Protein AF-A0A9N9BAD8-F1 (afdb_monomer)

Nearest PDB structures (foldseek):
  7p5j-assembly1_B  TM=4.294E-01  e=3.136E+00  Homo sapiens
  7nsu-assembly1_D  TM=4.896E-01  e=7.019E+00  Escherichia coli
  7p5c-assembly1_B  TM=3.471E-01  e=3.309E+00  Homo sapiens

Secondary structure (DSSP, 8-state):
----------HHHHHHHHHHHHHHHHHHHHHHHHHHHHHHHHHHH-HHHHTSHHHHHHHHHHHHHHHHHHHHHHHHHS---SSHHHHHHHHHHHHHHHHHHHHHHHHHHHHHHHHHHH--

Solvent-accessible surface area (backbone atoms only — not comparable to full-atom values): 6704 Å² total; per-residue (Å²): 134,86,81,78,72,76,81,76,75,50,70,68,56,54,54,53,50,50,66,50,50,53,59,51,39,52,53,50,38,53,52,38,53,52,49,51,52,52,49,55,49,41,44,70,80,38,49,83,64,48,70,37,68,56,52,52,39,51,53,54,28,39,53,27,50,41,52,33,38,52,53,49,52,48,59,74,73,46,83,84,56,94,53,70,66,47,55,48,51,56,49,48,47,54,51,28,52,53,51,28,52,52,36,52,51,53,37,52,52,53,51,52,55,53,53,59,65,72,75,112

Foldseek 3Di:
DDPPPPPPQDPVNVVVCLVVLQVVLVVQLVVLVVVLVVLVVCCVPPVVVCPDPLNVLVNVLSVLSNQLSVLVNVVSPDPDDPDPSNVVSVVSNVVSVVSSVVSVVVSVVSVVVVVVVVVD

Organism: NCBI:txid1433469

Mean predicted aligned error: 7.88 Å

Structure (mmCIF, N/CA/C/O backbone):
data_AF-A0A9N9BAD8-F1
#
_entry.id   AF-A0A9N9BAD8-F1
#
loop_
_atom_site.group_PDB
_atom_site.id
_atom_site.type_symbol
_atom_site.label_atom_id
_atom_site.label_alt_id
_atom_site.label_comp_id
_atom_site.label_asym_id
_atom_site.label_entity_id
_atom_site.label_seq_id
_atom_site.pdbx_PDB_ins_code
_atom_site.Cartn_x
_atom_site.Cartn_y
_atom_site.Cartn_z
_atom_site.occupancy
_atom_site.B_iso_or_equiv
_atom_site.auth_seq_id
_atom_site.auth_comp_id
_atom_site.auth_asym_id
_atom_site.auth_atom_id
_atom_site.pdbx_PDB_model_num
ATOM 1 N N . MET A 1 1 ? -11.520 -7.057 -36.247 1.00 38.78 1 MET A N 1
ATOM 2 C CA . MET A 1 1 ? -10.240 -7.094 -35.508 1.00 38.78 1 MET A CA 1
ATOM 3 C C . MET A 1 1 ? -9.828 -5.658 -35.242 1.00 38.78 1 MET A C 1
ATOM 5 O O . MET A 1 1 ? -9.460 -4.967 -36.181 1.00 38.78 1 MET A O 1
ATOM 9 N N . ALA A 1 2 ? -10.005 -5.170 -34.014 1.00 42.59 2 ALA A N 1
ATOM 10 C CA . ALA A 1 2 ? -9.547 -3.834 -33.648 1.00 42.59 2 ALA A CA 1
ATOM 11 C C . ALA A 1 2 ? -8.015 -3.862 -33.563 1.00 42.59 2 ALA A C 1
ATOM 13 O O . ALA A 1 2 ? -7.453 -4.590 -32.748 1.00 42.59 2 ALA A O 1
ATOM 14 N N . SER A 1 3 ? -7.354 -3.121 -34.451 1.00 47.03 3 SER A N 1
ATOM 15 C CA . SER A 1 3 ? -5.917 -2.875 -34.383 1.00 47.03 3 SER A CA 1
ATOM 16 C C . SER A 1 3 ? -5.657 -1.987 -33.171 1.00 47.03 3 SER A C 1
ATOM 18 O O . SER A 1 3 ? -5.831 -0.771 -33.229 1.00 47.03 3 SER A O 1
ATOM 20 N N . THR A 1 4 ? -5.302 -2.589 -32.039 1.00 52.88 4 THR A N 1
ATOM 21 C CA . THR A 1 4 ? -4.738 -1.854 -30.909 1.00 52.88 4 THR A CA 1
ATOM 22 C C . THR A 1 4 ? -3.307 -1.493 -31.281 1.00 52.88 4 THR A C 1
ATOM 24 O O . THR A 1 4 ? -2.364 -2.212 -30.950 1.00 52.88 4 THR A O 1
ATOM 27 N N . THR A 1 5 ? -3.131 -0.402 -32.026 1.00 52.53 5 THR A N 1
ATOM 28 C CA . THR A 1 5 ? -1.819 0.229 -32.170 1.00 52.53 5 THR A CA 1
ATOM 29 C C . THR A 1 5 ? -1.297 0.507 -30.761 1.00 52.53 5 THR A C 1
ATOM 31 O O . THR A 1 5 ? -1.986 1.212 -30.016 1.00 52.53 5 THR A O 1
ATOM 34 N N . PRO A 1 6 ? -0.143 -0.048 -30.349 1.00 56.84 6 PRO A N 1
ATOM 35 C CA . PRO A 1 6 ? 0.400 0.249 -29.035 1.00 56.84 6 PRO A CA 1
ATOM 36 C C . PRO A 1 6 ? 0.618 1.758 -28.976 1.00 56.84 6 PRO A C 1
ATOM 38 O O . PRO A 1 6 ? 1.333 2.314 -29.812 1.00 56.84 6 PRO A O 1
ATOM 41 N N . ILE A 1 7 ? -0.048 2.426 -28.032 1.00 61.66 7 ILE A N 1
ATOM 42 C CA . ILE A 1 7 ? 0.180 3.841 -27.752 1.00 61.66 7 ILE A CA 1
ATOM 43 C C . ILE A 1 7 ? 1.662 3.950 -27.406 1.00 61.66 7 ILE A C 1
ATOM 45 O O . ILE A 1 7 ? 2.108 3.501 -26.350 1.00 61.66 7 ILE A O 1
ATOM 49 N N . LYS A 1 8 ? 2.447 4.461 -28.353 1.00 58.00 8 LYS A N 1
ATOM 50 C CA . LYS A 1 8 ? 3.887 4.624 -28.206 1.00 58.00 8 LYS A CA 1
ATOM 51 C C . LYS A 1 8 ? 4.080 5.815 -27.275 1.00 58.00 8 LYS A C 1
ATOM 53 O O . LYS A 1 8 ? 4.091 6.957 -27.722 1.00 58.00 8 LYS A O 1
ATOM 58 N N . LEU A 1 9 ? 4.125 5.540 -25.974 1.00 68.50 9 LEU A N 1
ATOM 59 C CA . LEU A 1 9 ? 4.357 6.555 -24.957 1.00 68.50 9 LEU A CA 1
ATOM 60 C C . LEU A 1 9 ? 5.672 7.267 -25.291 1.00 68.50 9 LEU A C 1
ATOM 62 O O . LEU A 1 9 ? 6.713 6.618 -25.434 1.00 68.50 9 LEU A O 1
ATOM 66 N N . ASN A 1 10 ? 5.620 8.587 -25.478 1.00 81.19 10 ASN A N 1
ATOM 67 C CA . ASN A 1 10 ? 6.828 9.348 -25.769 1.00 81.19 10 ASN A CA 1
ATOM 68 C C . ASN A 1 10 ? 7.749 9.305 -24.535 1.00 81.19 10 ASN A C 1
ATOM 70 O O . ASN A 1 10 ? 7.269 9.347 -23.399 1.00 81.19 10 ASN A O 1
ATOM 74 N N . LYS A 1 11 ? 9.069 9.232 -24.736 1.00 78.38 11 LYS A N 1
ATOM 75 C CA . LYS A 1 11 ? 10.055 9.165 -23.641 1.00 78.38 11 LYS A CA 1
ATOM 76 C C . LYS A 1 11 ? 9.875 10.318 -22.650 1.00 78.38 11 LYS A C 1
ATOM 78 O O . LYS A 1 11 ? 9.965 10.107 -21.445 1.00 78.38 11 LYS A O 1
ATOM 83 N N . ASP A 1 12 ? 9.519 11.499 -23.147 1.00 82.94 12 ASP A N 1
ATOM 84 C CA . ASP A 1 12 ? 9.262 12.684 -22.323 1.00 82.94 12 ASP A CA 1
ATOM 85 C C . ASP A 1 12 ? 8.049 12.509 -21.395 1.00 82.94 12 ASP A C 1
ATOM 87 O O . ASP A 1 12 ? 8.082 12.922 -20.236 1.00 82.94 12 ASP A O 1
ATOM 91 N N . GLN A 1 13 ? 6.993 11.839 -21.873 1.00 84.56 13 GLN A N 1
ATOM 92 C CA . GLN A 1 13 ? 5.811 11.528 -21.063 1.00 84.56 13 GLN A CA 1
ATOM 93 C C . GLN A 1 13 ? 6.152 10.518 -19.968 1.00 84.56 13 GLN A C 1
ATOM 95 O O . GLN A 1 13 ? 5.726 10.688 -18.828 1.00 84.56 13 GLN A O 1
ATOM 100 N N . PHE A 1 14 ? 6.961 9.504 -20.287 1.00 82.19 14 PHE A N 1
ATOM 101 C CA . PHE A 1 14 ? 7.427 8.537 -19.296 1.00 82.19 14 PHE A CA 1
ATOM 102 C C . PHE A 1 14 ? 8.267 9.207 -18.201 1.00 82.19 14 PHE A C 1
ATOM 104 O O . PHE A 1 14 ? 8.045 8.965 -17.018 1.00 82.19 14 PHE A O 1
ATOM 111 N N . ILE A 1 15 ? 9.180 10.109 -18.574 1.00 84.25 15 ILE A N 1
ATOM 112 C CA . ILE A 1 15 ? 9.998 10.863 -17.613 1.00 84.25 15 ILE A CA 1
ATOM 113 C C . ILE A 1 15 ? 9.115 11.724 -16.701 1.00 84.25 15 ILE A C 1
ATOM 115 O O . ILE A 1 15 ? 9.349 11.767 -15.492 1.00 84.25 15 ILE A O 1
ATOM 119 N N . LEU A 1 16 ? 8.100 12.396 -17.251 1.00 87.38 16 LEU A N 1
ATOM 120 C CA . LEU A 1 16 ? 7.180 13.224 -16.468 1.00 87.38 16 LEU A CA 1
ATOM 121 C C . LEU A 1 16 ? 6.351 12.388 -15.483 1.00 87.38 16 LEU A C 1
ATOM 123 O O . LEU A 1 16 ? 6.251 12.753 -14.312 1.00 87.38 16 LEU A O 1
ATOM 127 N N . ILE A 1 17 ? 5.818 11.249 -15.932 1.00 85.75 17 ILE A N 1
ATOM 128 C CA . ILE A 1 17 ? 5.076 10.310 -15.080 1.00 85.75 17 ILE A CA 1
ATOM 129 C C . ILE A 1 17 ? 5.976 9.802 -13.953 1.00 85.75 17 ILE A C 1
ATOM 131 O O . ILE A 1 17 ? 5.603 9.901 -12.788 1.00 85.75 17 ILE A O 1
ATOM 135 N N . SER A 1 18 ? 7.189 9.346 -14.262 1.00 83.69 18 SER A N 1
ATOM 136 C CA . SER A 1 18 ? 8.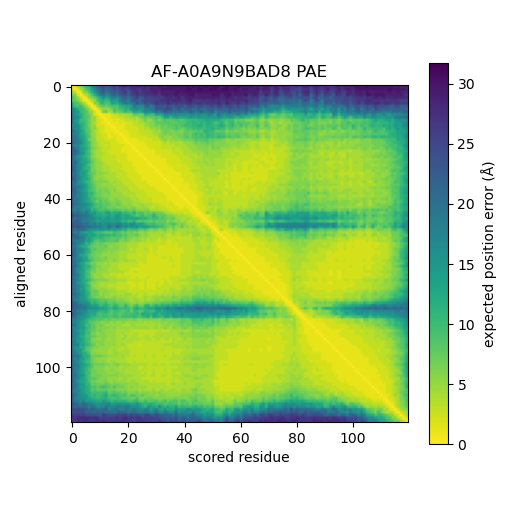129 8.843 -13.255 1.00 83.69 18 SER A CA 1
ATOM 137 C C . SER A 1 18 ? 8.527 9.919 -12.239 1.00 83.69 18 SER A C 1
ATOM 139 O O . SER A 1 18 ? 8.559 9.645 -11.040 1.00 83.69 18 SER A O 1
ATOM 141 N N . LYS A 1 19 ? 8.745 11.167 -12.677 1.00 87.88 19 LYS A N 1
ATOM 142 C CA . LYS A 1 19 ? 9.050 12.298 -11.780 1.00 87.88 19 LYS A CA 1
ATOM 143 C C . LYS A 1 19 ? 7.932 12.613 -10.785 1.00 87.88 19 LYS A C 1
ATOM 145 O O .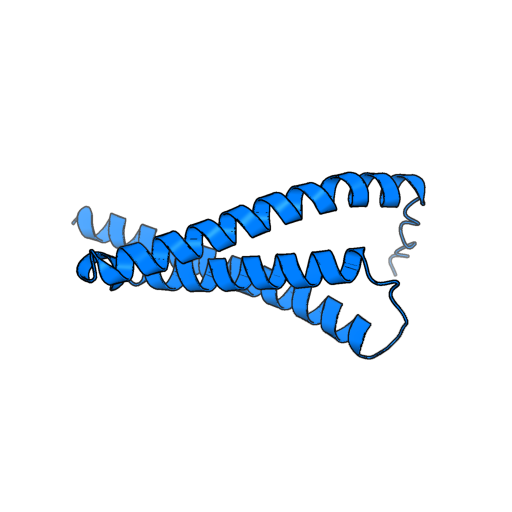 LYS A 1 19 ? 8.235 13.124 -9.714 1.00 87.88 19 LYS A O 1
ATOM 150 N N . LEU A 1 20 ? 6.675 12.326 -11.121 1.00 89.31 20 LEU A N 1
ATOM 151 C CA . LEU A 1 20 ? 5.530 12.508 -10.223 1.00 89.31 20 LEU A CA 1
ATOM 152 C C . LEU A 1 20 ? 5.261 11.253 -9.385 1.00 89.31 20 LEU A C 1
ATOM 154 O O . LEU A 1 20 ? 5.051 11.343 -8.177 1.00 89.31 20 LEU A O 1
ATOM 158 N N . CYS A 1 21 ? 5.304 10.075 -10.003 1.00 87.00 21 CYS A N 1
ATOM 159 C CA . CYS A 1 21 ? 4.992 8.811 -9.346 1.00 87.00 21 CYS A CA 1
ATOM 160 C C . CYS A 1 21 ? 5.992 8.448 -8.250 1.00 87.00 21 CYS A C 1
ATOM 162 O O . CYS A 1 21 ? 5.569 7.926 -7.222 1.00 87.00 21 CYS A O 1
ATOM 164 N N . ILE A 1 22 ? 7.287 8.716 -8.433 1.00 87.81 22 ILE A N 1
ATOM 165 C CA . ILE A 1 22 ? 8.310 8.403 -7.424 1.00 87.81 22 ILE A CA 1
ATOM 166 C C . ILE A 1 22 ? 8.054 9.158 -6.105 1.00 87.81 22 ILE A C 1
ATOM 168 O O . ILE A 1 22 ? 7.872 8.491 -5.085 1.00 87.81 22 ILE A O 1
ATOM 172 N N . PRO A 1 23 ? 7.983 10.506 -6.069 1.00 91.31 23 PRO A N 1
ATOM 173 C CA . PRO A 1 23 ? 7.772 11.224 -4.813 1.00 91.31 23 PRO A CA 1
ATOM 174 C C . PRO A 1 23 ? 6.404 10.929 -4.193 1.00 91.31 23 PRO A C 1
ATOM 176 O O . PRO A 1 23 ? 6.318 10.771 -2.977 1.00 91.31 23 PRO A O 1
ATOM 179 N N . LEU A 1 24 ? 5.348 10.788 -5.003 1.00 90.88 24 LEU A N 1
ATOM 180 C CA . LEU A 1 24 ? 4.018 10.439 -4.497 1.00 90.88 24 LEU A CA 1
ATOM 181 C C . LEU A 1 24 ? 4.002 9.055 -3.834 1.00 90.88 24 LEU A C 1
ATOM 183 O O . LEU A 1 24 ? 3.439 8.913 -2.752 1.00 90.88 24 LEU A O 1
ATOM 187 N N . ASN A 1 25 ? 4.666 8.056 -4.42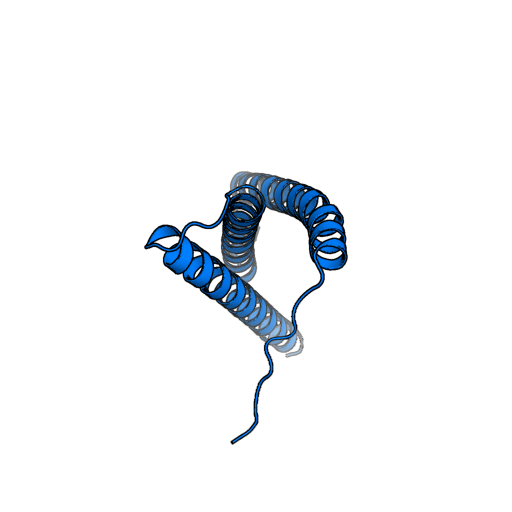5 1.00 90.94 25 ASN A N 1
ATOM 188 C CA . ASN A 1 25 ? 4.776 6.731 -3.810 1.00 90.94 25 ASN A CA 1
ATOM 189 C C . ASN A 1 25 ? 5.612 6.743 -2.533 1.00 90.94 25 ASN A C 1
ATOM 191 O O . ASN A 1 25 ? 5.271 6.036 -1.594 1.00 90.94 25 ASN A O 1
ATOM 195 N N . ILE A 1 26 ? 6.674 7.549 -2.463 1.00 91.31 26 ILE A N 1
ATOM 196 C CA . ILE A 1 26 ? 7.468 7.686 -1.234 1.00 91.31 26 ILE A CA 1
ATOM 197 C C . ILE A 1 26 ? 6.606 8.267 -0.107 1.00 91.31 26 ILE A C 1
ATOM 199 O O . ILE A 1 26 ? 6.602 7.729 0.998 1.00 91.31 26 ILE A O 1
ATOM 203 N N . ILE A 1 27 ? 5.838 9.325 -0.385 1.00 93.56 27 ILE A N 1
ATOM 204 C CA . ILE A 1 27 ? 4.920 9.924 0.596 1.00 93.56 27 ILE A CA 1
ATOM 205 C C . ILE A 1 27 ? 3.852 8.910 1.020 1.00 93.56 27 ILE A C 1
ATOM 207 O O . ILE A 1 27 ? 3.605 8.748 2.216 1.00 93.56 27 ILE A O 1
ATOM 211 N N . SER A 1 28 ? 3.261 8.198 0.056 1.00 91.31 28 SER A N 1
ATOM 212 C CA . SER A 1 28 ? 2.276 7.146 0.320 1.00 91.31 28 SER A CA 1
ATOM 213 C C . SER A 1 28 ? 2.859 6.055 1.217 1.00 91.31 28 SER A C 1
ATOM 215 O O . SER A 1 28 ? 2.267 5.715 2.235 1.00 91.31 28 SER A O 1
ATOM 217 N N . LEU A 1 29 ? 4.061 5.567 0.907 1.00 91.88 29 LEU A N 1
ATOM 218 C CA . LEU A 1 29 ? 4.742 4.535 1.681 1.00 91.88 29 LEU A CA 1
ATOM 219 C C . LEU A 1 29 ? 5.019 4.991 3.119 1.00 91.88 29 LEU A C 1
ATOM 221 O O . LEU A 1 29 ? 4.740 4.247 4.058 1.00 91.88 29 LEU A O 1
ATOM 225 N N . ILE A 1 30 ? 5.518 6.218 3.309 1.00 93.94 30 ILE A N 1
ATOM 226 C CA . ILE A 1 30 ? 5.747 6.796 4.643 1.00 93.94 30 ILE A CA 1
ATOM 227 C C . ILE A 1 30 ? 4.430 6.867 5.426 1.00 93.94 30 ILE A C 1
ATOM 229 O O . ILE A 1 30 ? 4.387 6.480 6.595 1.00 93.94 30 ILE A O 1
ATOM 233 N N . SER A 1 31 ? 3.348 7.316 4.787 1.00 93.19 31 SER A N 1
ATOM 234 C CA . SER A 1 31 ? 2.023 7.407 5.408 1.00 93.19 31 SER A CA 1
ATOM 235 C C . SER A 1 31 ? 1.468 6.034 5.805 1.00 93.19 31 SER A C 1
ATOM 237 O O . SER A 1 31 ? 0.971 5.869 6.925 1.00 93.19 31 SER A O 1
ATOM 239 N N . SER A 1 32 ? 1.605 5.021 4.948 1.00 91.75 32 SER A N 1
ATOM 240 C CA . SER A 1 32 ? 1.159 3.657 5.246 1.00 91.75 32 SER A CA 1
ATOM 241 C C . SER A 1 32 ? 1.974 3.028 6.381 1.00 91.75 32 SER A C 1
ATOM 243 O O . SER A 1 32 ? 1.402 2.406 7.275 1.00 91.75 32 SER A O 1
ATOM 245 N N . VAL A 1 33 ? 3.295 3.237 6.412 1.00 92.69 33 VAL A N 1
ATOM 246 C CA . VAL A 1 33 ? 4.160 2.767 7.510 1.00 92.69 33 VAL A CA 1
ATOM 247 C C . VAL A 1 33 ? 3.798 3.453 8.827 1.00 92.69 33 VAL A C 1
ATOM 249 O O . VAL A 1 33 ? 3.655 2.774 9.845 1.00 92.69 33 VAL A O 1
ATOM 252 N N . ALA A 1 34 ? 3.589 4.772 8.818 1.00 93.62 34 ALA A N 1
ATOM 253 C CA . ALA A 1 34 ? 3.135 5.504 9.998 1.00 93.62 34 ALA A CA 1
ATOM 254 C C . ALA A 1 34 ? 1.790 4.959 10.507 1.00 93.62 34 ALA A C 1
ATOM 256 O O . ALA A 1 34 ? 1.639 4.706 11.701 1.00 93.62 34 ALA A O 1
ATOM 257 N N . SER A 1 35 ? 0.854 4.674 9.599 1.00 92.19 35 SER A N 1
ATOM 258 C CA . SER A 1 35 ? -0.453 4.094 9.931 1.00 92.19 35 SER A CA 1
ATOM 259 C C . SER A 1 35 ? -0.338 2.690 10.538 1.00 92.19 35 SER A C 1
ATOM 261 O O . SER A 1 35 ? -1.053 2.369 11.489 1.00 92.19 35 SER A O 1
ATOM 263 N N . CYS A 1 36 ? 0.601 1.863 10.068 1.00 91.81 36 CYS A N 1
ATOM 264 C CA . CYS A 1 36 ? 0.915 0.573 10.691 1.00 91.81 36 CYS A CA 1
ATOM 265 C C . CYS A 1 36 ? 1.445 0.732 12.124 1.00 91.81 36 CYS A C 1
ATOM 267 O O . CYS A 1 36 ? 1.038 -0.016 13.013 1.00 91.81 36 CYS A O 1
ATOM 269 N N . VAL A 1 37 ? 2.309 1.719 12.382 1.00 92.25 37 VAL A N 1
ATOM 270 C CA . VAL A 1 37 ? 2.787 2.018 13.745 1.00 92.25 37 VAL A CA 1
ATOM 271 C C . VAL A 1 37 ? 1.625 2.455 14.638 1.00 92.25 37 VAL A C 1
ATOM 273 O O . VAL A 1 37 ? 1.474 1.941 15.749 1.00 92.25 37 VAL A O 1
ATOM 276 N N . THR A 1 38 ? 0.752 3.335 14.143 1.00 90.81 38 THR A N 1
ATOM 277 C CA . THR A 1 38 ? -0.468 3.740 14.855 1.00 90.81 38 THR A CA 1
ATOM 278 C C . THR A 1 38 ? -1.367 2.541 15.159 1.00 90.81 38 THR A C 1
ATOM 280 O O . THR A 1 38 ? -1.887 2.435 16.267 1.00 90.81 38 THR A O 1
ATOM 283 N N . PHE A 1 39 ? -1.510 1.596 14.228 1.00 88.75 39 PHE A N 1
ATOM 284 C CA . PHE A 1 39 ? -2.280 0.371 14.445 1.00 88.75 39 PHE A CA 1
ATOM 285 C C . PHE A 1 39 ? -1.714 -0.479 15.589 1.00 88.75 39 PHE A C 1
ATOM 287 O O . PHE A 1 39 ? -2.460 -0.916 16.468 1.00 88.75 39 PHE A O 1
ATOM 294 N N . VAL A 1 40 ? -0.394 -0.686 15.614 1.00 89.06 40 VAL A N 1
ATOM 295 C CA . VAL A 1 40 ? 0.286 -1.426 16.691 1.00 89.06 40 VAL A CA 1
ATOM 296 C C . VAL A 1 40 ? 0.088 -0.726 18.037 1.00 89.06 40 VAL A C 1
ATOM 298 O O . VAL A 1 40 ? -0.207 -1.383 19.040 1.00 89.06 40 VAL A O 1
ATOM 301 N N . PHE A 1 41 ? 0.168 0.605 18.054 1.00 90.44 41 PHE A N 1
ATOM 302 C CA . PHE A 1 41 ? -0.100 1.407 19.243 1.00 90.44 41 PHE A CA 1
ATOM 303 C C . PHE A 1 41 ? -1.543 1.212 19.731 1.00 90.44 41 PHE A C 1
ATOM 305 O O . PHE A 1 41 ? -1.762 0.823 20.876 1.00 90.44 41 PHE A O 1
ATOM 312 N N . ILE A 1 42 ? -2.541 1.365 18.858 1.00 89.00 42 ILE A N 1
ATOM 313 C CA . ILE A 1 42 ? -3.956 1.162 19.211 1.00 89.00 42 ILE A CA 1
ATOM 314 C C . ILE A 1 42 ? -4.197 -0.256 19.736 1.00 89.00 42 ILE A C 1
ATOM 316 O O . ILE A 1 42 ? -4.875 -0.420 20.747 1.00 89.00 42 ILE A O 1
ATOM 320 N N . ARG A 1 43 ? -3.604 -1.280 19.115 1.00 87.31 43 ARG A N 1
ATOM 321 C CA . ARG A 1 43 ? -3.726 -2.666 19.585 1.00 87.31 43 ARG A CA 1
ATOM 322 C C . ARG A 1 43 ? -3.154 -2.868 20.989 1.00 87.31 43 ARG A C 1
ATOM 324 O O . ARG A 1 43 ? -3.685 -3.680 21.740 1.00 87.31 43 ARG A O 1
ATOM 331 N N . THR A 1 44 ? -2.098 -2.137 21.337 1.00 88.88 44 THR A N 1
ATOM 332 C CA . THR A 1 44 ? -1.423 -2.246 22.638 1.00 88.88 44 THR A CA 1
ATOM 333 C C . THR A 1 44 ? -2.191 -1.515 23.739 1.00 88.88 44 THR A C 1
ATOM 335 O O . THR A 1 44 ? -2.395 -2.070 24.815 1.00 88.88 44 THR A O 1
ATOM 338 N N . TYR A 1 45 ? -2.650 -0.288 23.476 1.00 89.12 45 TYR A N 1
ATOM 339 C CA . TYR A 1 45 ? -3.293 0.562 24.487 1.00 89.12 45 TYR A CA 1
ATOM 340 C C . TYR A 1 45 ? -4.816 0.385 24.565 1.00 89.12 45 TYR A C 1
ATOM 342 O O . TYR A 1 45 ? -5.405 0.570 25.628 1.00 89.12 45 TYR A O 1
ATOM 350 N N . TYR A 1 46 ? -5.463 0.005 23.460 1.00 86.50 46 TYR A N 1
ATOM 351 C CA . TYR A 1 46 ? -6.920 -0.081 23.336 1.00 86.50 46 TYR A CA 1
ATOM 352 C C . TYR A 1 46 ? -7.366 -1.368 22.612 1.00 86.50 46 TYR A C 1
ATOM 354 O O . TYR A 1 46 ? -7.973 -1.309 21.538 1.00 86.50 46 TYR A O 1
ATOM 362 N N . PRO A 1 47 ? -7.141 -2.558 23.201 1.00 80.69 47 PRO A N 1
ATOM 363 C CA . PRO A 1 47 ? -7.418 -3.838 22.541 1.00 80.69 47 PRO A CA 1
ATOM 364 C C . PRO A 1 47 ? -8.894 -4.015 22.145 1.00 80.69 47 PRO A C 1
ATOM 366 O O . PRO A 1 47 ? -9.181 -4.580 21.094 1.00 80.69 47 PRO A O 1
ATOM 369 N N . LYS A 1 48 ? -9.836 -3.440 22.911 1.00 79.31 48 LYS A N 1
ATOM 370 C CA . LYS A 1 48 ? -11.279 -3.476 22.595 1.00 79.31 48 LYS A CA 1
ATOM 371 C C . LYS A 1 48 ? -11.642 -2.781 21.275 1.00 79.31 48 LYS A C 1
ATOM 373 O O . LYS A 1 48 ? -12.627 -3.151 20.645 1.00 79.31 48 LYS A O 1
ATOM 378 N N . LEU A 1 49 ? -10.880 -1.767 20.857 1.00 73.69 49 LEU A N 1
ATOM 379 C CA . LEU A 1 49 ? -11.051 -1.124 19.549 1.00 73.69 49 LEU A CA 1
ATOM 380 C C . LEU A 1 49 ? -10.426 -1.967 18.433 1.00 73.69 49 LEU A C 1
ATOM 382 O O . LEU A 1 49 ? -10.966 -2.019 17.328 1.00 73.69 49 LEU A O 1
ATOM 386 N N . ALA A 1 50 ? -9.326 -2.659 18.738 1.00 73.94 50 ALA A N 1
ATOM 387 C CA . ALA A 1 50 ? -8.589 -3.457 17.769 1.00 73.94 50 ALA A CA 1
ATOM 388 C C . ALA A 1 50 ? -9.296 -4.759 17.348 1.00 73.94 50 ALA A C 1
ATOM 390 O O . ALA A 1 50 ? -9.025 -5.270 16.261 1.00 73.94 50 ALA A O 1
ATOM 391 N N . ASP A 1 51 ? -10.230 -5.261 18.160 1.00 75.56 51 ASP A N 1
ATOM 392 C CA . ASP A 1 51 ? -11.037 -6.448 17.842 1.00 75.56 51 ASP A CA 1
ATOM 393 C C . ASP A 1 51 ? -12.124 -6.202 16.784 1.00 75.56 51 ASP A C 1
ATOM 395 O O . ASP A 1 51 ? -12.727 -7.153 16.276 1.00 75.56 51 ASP A O 1
ATOM 399 N N . ARG A 1 52 ? -12.371 -4.946 16.389 1.00 82.69 52 ARG A N 1
ATOM 400 C CA . ARG A 1 52 ? -13.340 -4.651 15.327 1.00 82.69 52 ARG A CA 1
ATOM 401 C C . ARG A 1 52 ? -12.861 -5.221 13.992 1.00 82.69 52 ARG A C 1
ATOM 403 O O . ARG A 1 52 ? -11.739 -4.970 13.553 1.00 82.69 52 ARG A O 1
ATOM 410 N N . VAL A 1 53 ? -13.755 -5.931 13.300 1.00 84.88 53 VAL A N 1
ATOM 411 C CA . VAL A 1 53 ? -13.483 -6.538 11.985 1.00 84.88 53 VAL A CA 1
ATOM 412 C C . VAL A 1 53 ? -12.976 -5.495 10.985 1.00 84.88 53 VAL A C 1
ATOM 414 O O . VAL A 1 53 ? -11.973 -5.743 10.317 1.00 84.88 53 VAL A O 1
ATOM 417 N N . SER A 1 54 ? -13.591 -4.307 10.953 1.00 84.00 54 SER A N 1
ATOM 418 C CA . SER A 1 54 ? -13.159 -3.191 10.100 1.00 84.00 54 SER A CA 1
ATOM 419 C C . SER A 1 54 ? -11.711 -2.788 10.364 1.00 84.00 54 SER A C 1
ATOM 421 O O . SER A 1 54 ? -10.963 -2.564 9.423 1.00 84.00 54 SER A O 1
ATOM 423 N N . PHE A 1 55 ? -11.282 -2.770 11.630 1.00 86.31 55 PHE A N 1
ATOM 424 C CA . PHE A 1 55 ? -9.925 -2.376 12.003 1.00 86.31 55 PHE A CA 1
ATOM 425 C C . PHE A 1 55 ? -8.891 -3.384 11.482 1.00 86.31 55 PHE A C 1
ATOM 427 O O . PHE A 1 55 ? -7.895 -3.000 10.869 1.00 86.31 55 PHE A O 1
ATOM 434 N N . ARG A 1 56 ? -9.156 -4.690 11.625 1.00 88.00 56 ARG A N 1
ATOM 435 C CA . ARG A 1 56 ? -8.282 -5.743 11.075 1.00 88.00 56 ARG A CA 1
ATOM 436 C C . ARG A 1 56 ? -8.219 -5.713 9.545 1.00 88.00 56 ARG A C 1
ATOM 438 O O . ARG A 1 56 ? -7.152 -5.939 8.981 1.00 88.00 56 ARG A O 1
ATOM 445 N N . LEU A 1 57 ? -9.347 -5.444 8.884 1.00 89.50 57 LEU A N 1
ATOM 446 C CA . LEU A 1 57 ? -9.402 -5.304 7.427 1.00 89.50 57 LEU A CA 1
ATOM 447 C C . LEU A 1 57 ? -8.602 -4.084 6.955 1.00 89.50 57 LEU A C 1
ATOM 449 O O . LEU A 1 57 ? -7.847 -4.200 5.994 1.00 89.50 57 LEU A O 1
ATOM 453 N N . SER A 1 58 ? -8.689 -2.950 7.658 1.00 89.50 58 SER A N 1
ATOM 454 C CA . SER A 1 58 ? -7.876 -1.764 7.359 1.00 89.50 58 SER A CA 1
ATOM 455 C C . SER A 1 58 ? -6.381 -2.049 7.485 1.00 89.50 58 SER A C 1
ATOM 457 O O . SER A 1 58 ? -5.601 -1.597 6.655 1.00 89.50 58 SER A O 1
ATOM 459 N N . PHE A 1 59 ? -5.966 -2.847 8.470 1.00 90.75 59 PHE A N 1
ATOM 460 C CA . PHE A 1 59 ? -4.567 -3.262 8.588 1.00 90.75 59 PHE A CA 1
ATOM 461 C C . PHE A 1 59 ? -4.108 -4.156 7.434 1.00 90.75 59 PHE A C 1
ATOM 463 O O . PHE A 1 59 ? -3.008 -3.974 6.916 1.00 90.75 59 PHE A O 1
ATOM 470 N N . ALA A 1 60 ? -4.954 -5.091 6.995 1.00 92.25 60 ALA A N 1
ATOM 471 C CA . ALA A 1 60 ? -4.663 -5.905 5.819 1.00 92.25 60 ALA A CA 1
ATOM 472 C C . ALA A 1 60 ? -4.529 -5.038 4.552 1.00 92.25 60 ALA A C 1
ATOM 474 O O . ALA A 1 60 ? -3.614 -5.260 3.762 1.00 92.25 60 ALA A O 1
ATOM 475 N N . ALA A 1 61 ? -5.381 -4.018 4.393 1.00 92.19 61 ALA A N 1
ATOM 476 C CA . ALA A 1 61 ? -5.307 -3.085 3.268 1.00 92.19 61 ALA A CA 1
ATOM 477 C C . ALA A 1 61 ? -4.001 -2.272 3.292 1.00 92.19 61 ALA A C 1
ATOM 479 O O . ALA A 1 61 ? -3.301 -2.210 2.284 1.00 92.19 61 ALA A O 1
ATOM 480 N N . LEU A 1 62 ? -3.600 -1.761 4.464 1.00 92.69 62 LEU A N 1
ATOM 481 C CA . LEU A 1 62 ? -2.316 -1.068 4.638 1.00 92.69 62 LEU A CA 1
ATOM 482 C C . LEU A 1 62 ? -1.122 -1.944 4.246 1.00 92.69 62 LEU A C 1
ATOM 484 O O . LEU A 1 62 ? -0.163 -1.454 3.650 1.00 92.69 62 LEU A O 1
ATOM 488 N N . PHE A 1 63 ? -1.168 -3.242 4.553 1.00 92.19 63 PHE A N 1
ATOM 489 C CA . PHE A 1 63 ? -0.117 -4.170 4.146 1.00 92.19 63 PHE A CA 1
ATOM 490 C C . PHE A 1 63 ? -0.051 -4.326 2.620 1.00 92.19 63 PHE A C 1
ATOM 492 O O . PHE A 1 63 ? 1.042 -4.309 2.048 1.00 92.19 63 PHE A O 1
ATOM 499 N N . CYS A 1 64 ? -1.205 -4.423 1.951 1.00 93.94 64 CYS A N 1
ATOM 500 C CA . CYS A 1 64 ? -1.277 -4.436 0.490 1.00 93.94 64 CYS A CA 1
ATOM 501 C C . CYS A 1 64 ? -0.715 -3.146 -0.119 1.00 93.94 64 CYS A C 1
ATOM 503 O O . CYS A 1 64 ? 0.049 -3.227 -1.079 1.00 93.94 64 CYS A O 1
ATOM 505 N N . ASP A 1 65 ? -1.018 -1.983 0.458 1.00 92.00 65 ASP A N 1
ATOM 506 C CA . ASP A 1 65 ? -0.549 -0.686 -0.042 1.00 92.00 65 ASP A CA 1
ATOM 507 C C . ASP A 1 65 ? 0.970 -0.510 0.121 1.00 92.00 65 ASP A C 1
ATOM 509 O O . ASP A 1 65 ? 1.643 -0.019 -0.792 1.00 92.00 65 ASP A O 1
ATOM 513 N N . ILE A 1 66 ? 1.542 -0.966 1.243 1.00 94.38 66 ILE A N 1
ATOM 514 C CA . ILE A 1 66 ? 2.999 -0.988 1.462 1.00 94.38 66 ILE A CA 1
ATOM 515 C C . ILE A 1 66 ? 3.668 -1.907 0.441 1.00 94.38 66 ILE A C 1
ATOM 517 O O . ILE A 1 66 ? 4.636 -1.510 -0.213 1.00 94.38 66 ILE A O 1
ATOM 521 N N . ALA A 1 67 ? 3.148 -3.126 0.281 1.00 94.44 67 ALA A N 1
ATOM 522 C CA . ALA A 1 67 ? 3.686 -4.086 -0.670 1.00 94.44 67 ALA A CA 1
ATOM 523 C C . ALA A 1 67 ? 3.590 -3.552 -2.106 1.00 94.44 67 ALA A C 1
ATOM 525 O O . ALA A 1 67 ? 4.559 -3.658 -2.858 1.00 94.44 67 ALA A O 1
ATOM 526 N N . TYR A 1 68 ? 2.464 -2.941 -2.478 1.00 93.50 68 TYR A N 1
ATOM 527 C CA . TYR A 1 68 ? 2.254 -2.350 -3.797 1.00 93.50 68 TYR A CA 1
ATOM 528 C C . TYR A 1 68 ? 3.252 -1.220 -4.055 1.00 93.50 68 TYR A C 1
ATOM 530 O O . TYR A 1 68 ? 3.961 -1.244 -5.060 1.00 93.50 68 TYR A O 1
ATOM 538 N N . SER A 1 69 ? 3.373 -0.283 -3.113 1.00 92.56 69 SER A N 1
ATOM 539 C CA . SER A 1 69 ? 4.304 0.847 -3.207 1.00 92.56 69 SER A CA 1
ATOM 540 C C . SER A 1 69 ? 5.753 0.367 -3.328 1.00 92.56 69 SER A C 1
ATOM 542 O O . SER A 1 69 ? 6.516 0.892 -4.138 1.00 92.56 69 SER A O 1
ATOM 544 N N . GLY A 1 70 ? 6.128 -0.680 -2.584 1.00 91.44 70 GLY A N 1
ATOM 545 C CA . GLY A 1 70 ? 7.446 -1.307 -2.674 1.00 91.44 70 GLY A CA 1
ATOM 546 C C . GLY A 1 70 ? 7.725 -1.923 -4.048 1.00 91.44 70 GLY A C 1
ATOM 547 O O . GLY A 1 70 ? 8.760 -1.633 -4.648 1.00 91.44 70 GLY A O 1
ATOM 548 N N . HIS A 1 71 ? 6.794 -2.720 -4.583 1.00 91.88 71 HIS A N 1
ATOM 549 C CA . HIS A 1 71 ? 6.942 -3.322 -5.916 1.00 91.88 71 HIS A CA 1
ATOM 550 C C . HIS A 1 71 ? 6.929 -2.264 -7.027 1.00 91.88 71 HIS A C 1
ATOM 552 O O . HIS A 1 71 ? 7.648 -2.406 -8.015 1.00 91.88 71 HIS A O 1
ATOM 558 N N . LEU A 1 72 ? 6.163 -1.183 -6.865 1.00 90.44 72 LEU A N 1
ATOM 559 C CA . LEU A 1 72 ? 6.097 -0.096 -7.837 1.00 90.44 72 LEU A CA 1
ATOM 560 C C . LEU A 1 72 ? 7.395 0.715 -7.865 1.00 90.44 72 LEU A C 1
ATOM 56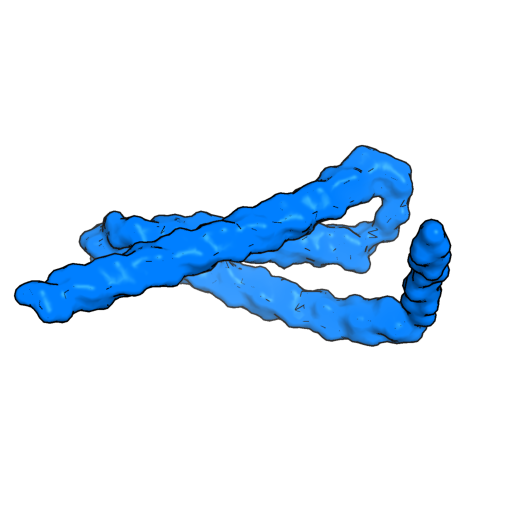2 O O . LEU A 1 72 ? 7.920 0.979 -8.943 1.00 90.44 72 LEU A O 1
ATOM 566 N N . LEU A 1 73 ? 7.952 1.059 -6.700 1.00 89.88 73 LEU A N 1
ATOM 567 C CA . LEU A 1 73 ? 9.261 1.712 -6.612 1.00 89.88 73 LEU A CA 1
ATOM 568 C C . LEU A 1 73 ? 10.366 0.819 -7.177 1.00 89.88 73 LEU A C 1
ATOM 570 O O . LEU A 1 73 ? 11.205 1.299 -7.936 1.00 89.88 73 LEU A O 1
ATOM 574 N N . PHE A 1 74 ? 10.333 -0.481 -6.876 1.00 88.19 74 PHE A N 1
ATOM 575 C CA . PHE A 1 74 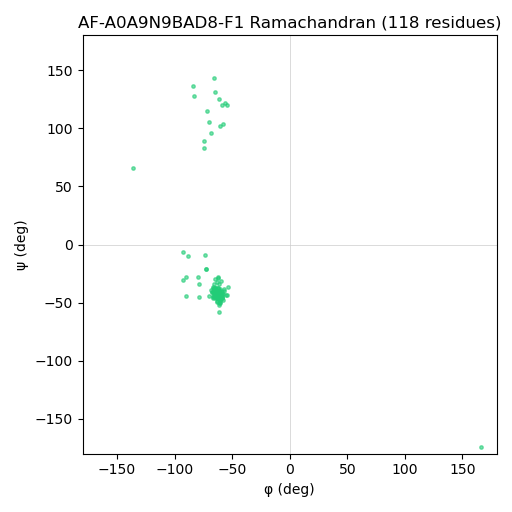? 11.272 -1.438 -7.455 1.00 88.19 74 PHE A CA 1
ATOM 576 C C . PHE A 1 74 ? 11.178 -1.459 -8.985 1.00 88.19 74 PHE A C 1
ATOM 578 O O . PHE A 1 74 ? 12.196 -1.355 -9.659 1.00 88.19 74 PHE A O 1
ATOM 585 N N . ASN A 1 75 ? 9.964 -1.504 -9.539 1.00 86.19 75 ASN A N 1
ATOM 586 C CA . ASN A 1 75 ? 9.737 -1.481 -10.984 1.00 86.19 75 ASN A CA 1
ATOM 587 C C . ASN A 1 75 ? 10.172 -0.162 -11.656 1.00 86.19 75 ASN A C 1
ATOM 589 O O . ASN A 1 75 ? 10.547 -0.168 -12.821 1.00 86.19 75 ASN A O 1
ATOM 593 N N . LEU A 1 76 ? 10.120 0.969 -10.944 1.00 81.19 76 LEU A N 1
ATOM 594 C CA . LEU A 1 76 ? 10.543 2.276 -11.468 1.00 81.19 76 LEU A CA 1
ATOM 595 C C . LEU A 1 76 ? 12.065 2.474 -11.451 1.00 81.19 76 LEU A C 1
ATOM 597 O O . LEU A 1 76 ? 12.582 3.247 -12.254 1.00 81.19 76 LEU A O 1
ATOM 601 N N . VAL A 1 77 ? 12.770 1.816 -10.529 1.00 81.88 77 VAL A N 1
ATOM 602 C CA . VAL A 1 77 ? 14.234 1.913 -10.388 1.00 81.88 77 VAL A CA 1
ATOM 603 C C . VAL A 1 77 ? 14.952 0.822 -11.184 1.00 81.88 77 VAL A C 1
ATOM 605 O O . VAL A 1 77 ? 16.070 1.031 -11.648 1.00 81.88 77 VAL A O 1
ATOM 608 N N . TRP A 1 78 ? 14.328 -0.343 -11.342 1.00 83.19 78 TRP A N 1
ATOM 609 C CA . TRP A 1 78 ? 14.907 -1.476 -12.051 1.00 83.19 78 TRP A CA 1
ATOM 610 C C . TRP A 1 78 ? 14.710 -1.354 -13.566 1.00 83.19 78 TRP A C 1
ATOM 612 O O . TRP A 1 78 ? 13.586 -1.216 -14.047 1.00 83.19 78 TRP A O 1
ATOM 622 N N . GLU A 1 79 ? 15.788 -1.482 -14.343 1.00 76.12 79 GLU A N 1
ATOM 623 C CA . GLU A 1 79 ? 15.668 -1.625 -15.794 1.00 76.12 79 GLU A CA 1
ATOM 624 C C . GLU A 1 79 ? 15.076 -3.001 -16.119 1.00 76.12 79 GLU A C 1
ATOM 626 O O . GLU A 1 79 ? 15.729 -4.036 -15.973 1.00 76.12 79 GLU A O 1
ATOM 631 N N . ALA A 1 80 ? 13.802 -3.015 -16.516 1.00 69.25 80 ALA A N 1
ATOM 632 C CA . ALA A 1 80 ? 13.046 -4.236 -16.754 1.00 69.25 80 ALA A CA 1
ATOM 633 C C . ALA A 1 80 ? 13.692 -5.093 -17.853 1.00 69.25 80 ALA A C 1
ATOM 635 O O . ALA A 1 80 ? 13.525 -4.854 -19.049 1.00 69.25 80 ALA A O 1
ATOM 636 N N . THR A 1 81 ? 14.403 -6.136 -17.434 1.00 79.69 81 THR A N 1
ATOM 637 C CA . THR A 1 81 ? 14.872 -7.197 -18.318 1.00 79.69 81 THR A CA 1
ATOM 638 C C . THR A 1 81 ? 13.762 -8.235 -18.500 1.00 79.69 81 THR A C 1
ATOM 640 O O . THR A 1 81 ? 13.091 -8.610 -17.530 1.00 79.69 81 THR A O 1
ATOM 643 N N . PRO A 1 82 ? 13.520 -8.710 -19.735 1.00 79.44 82 PRO A N 1
ATOM 644 C CA . PRO A 1 82 ? 12.536 -9.756 -19.968 1.00 79.44 82 PRO A CA 1
ATOM 645 C C . PRO A 1 82 ? 12.949 -11.022 -19.209 1.00 79.44 82 PRO A C 1
ATOM 647 O O . PRO A 1 82 ? 14.065 -11.516 -19.358 1.00 79.44 82 PRO A O 1
ATOM 650 N N . GLY A 1 83 ? 12.052 -11.536 -18.368 1.00 85.06 83 GLY A N 1
ATOM 651 C CA . GLY A 1 83 ? 12.329 -12.687 -17.515 1.00 85.06 83 GLY A CA 1
ATOM 652 C C . GLY A 1 83 ? 11.289 -12.880 -16.416 1.00 85.06 83 GLY A C 1
ATOM 653 O O . GLY A 1 83 ? 10.286 -12.165 -16.349 1.00 85.06 83 GLY A O 1
ATOM 654 N N . PHE A 1 84 ? 11.548 -13.845 -15.531 1.00 88.75 84 PHE A N 1
ATOM 655 C CA . PHE A 1 84 ? 10.649 -14.192 -14.426 1.00 88.75 84 PHE A CA 1
ATOM 656 C C . PHE A 1 84 ? 10.310 -12.984 -13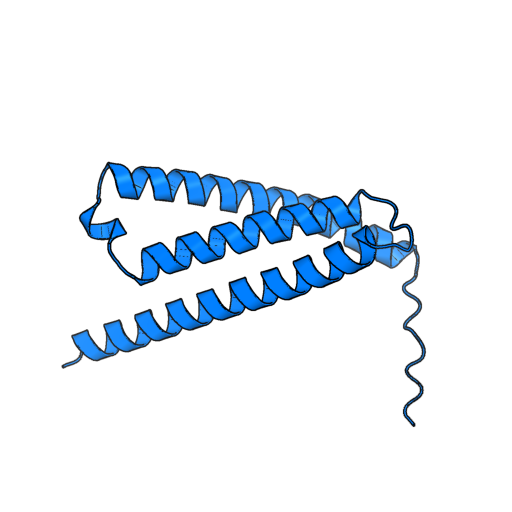.543 1.00 88.75 84 PHE A C 1
ATOM 658 O O . PHE A 1 84 ? 9.148 -12.774 -13.212 1.00 88.75 84 PHE A O 1
ATOM 665 N N . LEU A 1 85 ? 11.308 -12.156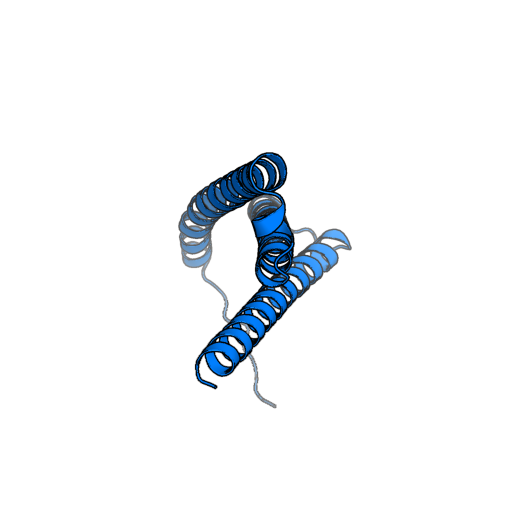 -13.218 1.00 85.88 85 LEU A N 1
ATOM 666 C CA . LEU A 1 85 ? 11.131 -10.993 -12.348 1.00 85.88 85 LEU A CA 1
ATOM 667 C C . LEU A 1 85 ? 10.165 -9.957 -12.943 1.00 85.88 85 LEU A C 1
ATOM 669 O O . LEU A 1 85 ? 9.352 -9.395 -12.218 1.00 85.88 85 LEU A O 1
ATOM 673 N N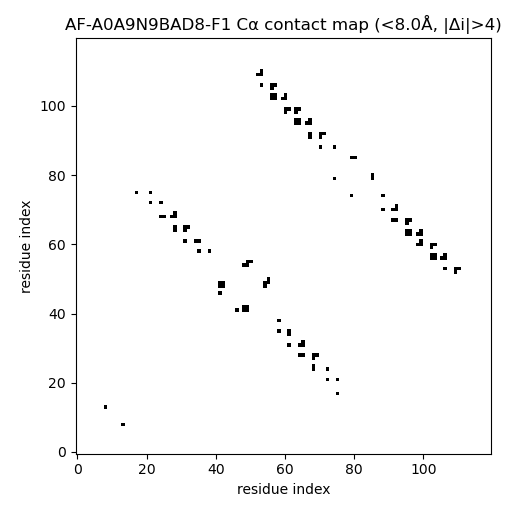 . CYS A 1 86 ? 10.203 -9.751 -14.263 1.00 87.81 86 CYS A N 1
ATOM 674 C CA . CYS A 1 86 ? 9.275 -8.861 -14.962 1.00 87.81 86 CYS A CA 1
ATOM 675 C C . CYS A 1 86 ? 7.829 -9.385 -14.881 1.00 87.81 86 CYS A C 1
ATOM 677 O O . CYS A 1 86 ? 6.917 -8.636 -14.528 1.00 87.81 86 CYS A O 1
ATOM 679 N N . GLY A 1 87 ? 7.627 -10.686 -15.127 1.00 88.81 87 GLY A N 1
ATOM 680 C CA . GLY A 1 87 ? 6.315 -11.324 -14.987 1.00 88.81 87 GLY A CA 1
ATOM 681 C C . GLY A 1 87 ? 5.793 -11.296 -13.548 1.00 88.81 87 GLY A C 1
ATOM 682 O O . GLY A 1 87 ? 4.630 -10.967 -13.318 1.00 88.81 87 GLY A O 1
ATOM 683 N N . TYR A 1 88 ? 6.666 -11.570 -12.576 1.00 91.31 88 TYR A N 1
ATOM 684 C CA . TYR A 1 88 ? 6.350 -11.494 -11.152 1.00 91.31 88 TYR A CA 1
ATOM 685 C C . TYR A 1 88 ? 5.940 -10.080 -10.732 1.00 91.31 88 TYR A C 1
ATOM 687 O O . TYR A 1 88 ? 4.926 -9.930 -10.061 1.00 91.31 88 TYR A O 1
ATOM 695 N N . LEU A 1 89 ? 6.674 -9.040 -11.145 1.00 91.06 89 LEU A N 1
ATOM 696 C CA . LEU A 1 89 ? 6.341 -7.652 -10.809 1.00 91.06 89 LEU A CA 1
ATOM 697 C C . LEU A 1 89 ? 4.982 -7.238 -11.370 1.00 91.06 89 LEU A C 1
ATOM 699 O O . LEU A 1 89 ? 4.180 -6.645 -10.651 1.00 91.06 89 LEU A O 1
ATOM 703 N N . ALA A 1 90 ? 4.704 -7.580 -12.629 1.00 90.38 90 ALA A N 1
ATOM 704 C CA . ALA A 1 90 ? 3.411 -7.301 -13.244 1.00 90.38 90 ALA A CA 1
ATOM 705 C C . ALA A 1 90 ? 2.272 -8.017 -12.501 1.00 90.38 90 ALA A C 1
ATOM 707 O O . ALA A 1 90 ? 1.263 -7.395 -12.168 1.00 90.38 90 ALA A O 1
ATOM 708 N N . TRP A 1 91 ? 2.452 -9.304 -12.188 1.00 94.38 91 TRP A N 1
ATOM 709 C CA . TRP A 1 91 ? 1.490 -10.073 -11.399 1.00 94.38 91 TRP A CA 1
ATOM 710 C C . TRP A 1 91 ? 1.283 -9.473 -10.004 1.00 94.38 91 TRP A C 1
ATOM 712 O O . TRP A 1 91 ? 0.142 -9.254 -9.603 1.00 94.38 91 TRP A O 1
ATOM 722 N N . ALA A 1 92 ? 2.365 -9.156 -9.292 1.00 92.94 92 ALA A N 1
ATOM 723 C CA . ALA A 1 92 ? 2.324 -8.630 -7.934 1.00 92.94 92 ALA A CA 1
ATOM 724 C C . ALA A 1 92 ? 1.592 -7.285 -7.877 1.00 92.94 92 ALA A C 1
ATOM 726 O O . ALA A 1 92 ? 0.720 -7.108 -7.032 1.00 92.94 92 ALA A O 1
ATOM 727 N N . LEU A 1 93 ? 1.882 -6.360 -8.798 1.00 93.12 93 LEU A N 1
ATOM 728 C CA . LEU A 1 93 ? 1.210 -5.058 -8.853 1.00 93.12 93 LEU A CA 1
ATOM 729 C C . LEU A 1 93 ? -0.301 -5.204 -9.062 1.00 93.12 93 LEU A C 1
ATOM 731 O O . LEU A 1 93 ? -1.080 -4.583 -8.340 1.00 93.12 93 LEU A O 1
ATOM 735 N N . VAL A 1 94 ? -0.721 -6.050 -10.006 1.00 94.44 94 VAL A N 1
ATOM 736 C CA . VAL A 1 94 ? -2.147 -6.286 -10.285 1.00 94.44 94 VAL A CA 1
ATOM 737 C C . VAL A 1 94 ? -2.828 -6.981 -9.106 1.00 94.44 94 VAL A C 1
ATOM 739 O O . VAL A 1 94 ? -3.897 -6.555 -8.671 1.00 94.44 94 VAL A O 1
ATOM 742 N N . PHE A 1 95 ? -2.205 -8.025 -8.559 1.00 95.44 95 PHE A N 1
ATOM 743 C CA . PHE A 1 95 ? -2.743 -8.782 -7.434 1.00 95.44 95 PHE A CA 1
ATOM 744 C C . PHE A 1 95 ? -2.911 -7.908 -6.188 1.00 95.44 95 PHE A C 1
ATOM 746 O O . PHE A 1 95 ? -3.965 -7.940 -5.552 1.00 95.44 95 PHE A O 1
ATOM 753 N N . LEU A 1 96 ? -1.903 -7.102 -5.851 1.00 94.19 96 LEU A N 1
ATOM 754 C CA . LEU A 1 96 ? -1.929 -6.226 -4.680 1.00 94.19 96 LEU A CA 1
ATOM 755 C C . LEU A 1 96 ? -2.956 -5.101 -4.836 1.00 94.19 96 LEU A C 1
ATOM 757 O O . LEU A 1 96 ? -3.695 -4.837 -3.890 1.00 94.19 96 LEU A O 1
ATOM 761 N N . ALA A 1 97 ? -3.070 -4.501 -6.025 1.00 92.62 97 ALA A N 1
ATOM 762 C CA . ALA A 1 97 ? -4.080 -3.478 -6.296 1.00 92.62 97 ALA A CA 1
ATOM 763 C C . ALA A 1 97 ? -5.511 -4.032 -6.171 1.00 92.62 97 ALA A C 1
ATOM 765 O O . ALA A 1 97 ? -6.357 -3.429 -5.511 1.00 92.62 97 ALA A O 1
ATOM 766 N N . LEU A 1 98 ? -5.779 -5.207 -6.751 1.00 95.00 98 LEU A N 1
ATOM 767 C CA . LEU A 1 98 ? -7.087 -5.862 -6.649 1.00 95.00 98 LEU A CA 1
ATOM 768 C C . LEU A 1 98 ? -7.395 -6.317 -5.219 1.00 95.00 98 LEU A C 1
ATOM 770 O O . LEU A 1 98 ? -8.533 -6.196 -4.773 1.00 95.00 98 LEU A O 1
ATOM 774 N N . SER A 1 99 ? -6.388 -6.800 -4.491 1.00 94.50 99 SER A N 1
ATOM 775 C CA . SER A 1 99 ? -6.536 -7.201 -3.089 1.00 94.50 99 SER A CA 1
ATOM 776 C C . SER A 1 99 ? -6.853 -6.002 -2.195 1.00 94.50 99 SER A C 1
ATOM 778 O O . SER A 1 99 ? -7.768 -6.085 -1.379 1.00 94.50 99 SER A O 1
ATOM 780 N N . SER A 1 100 ? -6.159 -4.872 -2.379 1.00 92.00 100 SER A N 1
ATOM 781 C CA . SER A 1 100 ? -6.444 -3.625 -1.654 1.00 92.00 100 SER A CA 1
ATOM 782 C C . SER A 1 100 ? -7.872 -3.144 -1.942 1.00 92.00 100 SER A C 1
ATOM 784 O O . SER A 1 100 ? -8.648 -2.915 -1.013 1.00 92.00 100 SER A O 1
ATOM 786 N N . LEU A 1 101 ? -8.286 -3.128 -3.217 1.00 93.31 101 LEU A N 1
ATOM 787 C CA . LEU A 1 101 ? -9.654 -2.772 -3.609 1.00 93.31 101 LEU A CA 1
ATOM 788 C C . LEU A 1 101 ? -10.701 -3.690 -2.961 1.00 93.31 101 LEU A C 1
ATOM 790 O O . LEU A 1 101 ? -11.690 -3.206 -2.414 1.00 93.31 101 LEU A O 1
ATOM 794 N N . PHE A 1 102 ? -10.481 -5.005 -2.990 1.00 94.38 102 PHE A N 1
ATOM 795 C CA . PHE A 1 102 ? -11.374 -5.975 -2.361 1.00 94.38 102 PHE A CA 1
ATOM 796 C C . PHE A 1 102 ? -11.523 -5.715 -0.857 1.00 94.38 102 PHE A C 1
ATOM 798 O O . PHE A 1 102 ? -12.642 -5.672 -0.347 1.00 94.38 102 PHE A O 1
ATOM 805 N N . LEU A 1 103 ? -10.417 -5.468 -0.151 1.00 92.88 103 LEU A N 1
ATOM 806 C CA . LEU A 1 103 ? -10.435 -5.171 1.282 1.00 92.88 103 LEU A CA 1
ATOM 807 C C . LEU A 1 103 ? -11.171 -3.862 1.589 1.00 92.88 103 LEU A C 1
ATOM 809 O O . LEU A 1 103 ? -11.956 -3.822 2.536 1.00 92.88 103 LEU A O 1
ATOM 813 N N . ILE A 1 104 ? -10.987 -2.821 0.774 1.00 91.38 104 ILE A N 1
ATOM 814 C CA . ILE A 1 104 ? -11.721 -1.551 0.894 1.00 91.38 104 ILE A CA 1
ATOM 815 C C . ILE A 1 104 ? -13.228 -1.775 0.715 1.00 91.38 104 ILE A C 1
ATOM 817 O O . ILE A 1 104 ? -14.021 -1.260 1.505 1.00 91.38 104 ILE A O 1
ATOM 821 N N . VAL A 1 105 ? -13.636 -2.584 -0.266 1.00 92.88 105 VAL A N 1
ATOM 822 C CA . VAL A 1 105 ? -15.047 -2.950 -0.473 1.00 92.88 105 VAL A CA 1
ATOM 823 C C . VAL A 1 105 ? -15.594 -3.717 0.733 1.00 92.88 105 VAL A C 1
ATOM 825 O O . VAL A 1 105 ? -16.685 -3.406 1.207 1.00 92.88 105 VAL A O 1
ATOM 828 N N . CYS A 1 106 ? -14.842 -4.670 1.290 1.00 91.50 106 CYS A N 1
ATOM 829 C CA . CYS A 1 106 ? -15.244 -5.370 2.512 1.00 91.50 106 CYS A CA 1
ATOM 830 C C . CYS A 1 106 ? -15.428 -4.409 3.694 1.00 91.50 106 CYS A C 1
ATOM 832 O O . CYS A 1 106 ? -16.406 -4.534 4.427 1.00 91.50 106 CYS A O 1
ATOM 834 N N . ILE A 1 107 ? -14.527 -3.438 3.873 1.00 90.69 107 ILE A N 1
ATOM 835 C CA . ILE A 1 107 ? -14.653 -2.410 4.917 1.00 90.69 107 ILE A CA 1
ATOM 836 C C . ILE A 1 107 ? -15.927 -1.590 4.700 1.00 90.69 107 ILE A C 1
ATOM 838 O O . ILE A 1 107 ? -16.690 -1.404 5.645 1.00 90.69 107 ILE A O 1
ATOM 842 N N . ALA A 1 108 ? -16.186 -1.144 3.468 1.00 89.94 108 ALA A N 1
ATOM 843 C CA . ALA A 1 108 ? -17.381 -0.376 3.132 1.00 89.94 108 ALA A CA 1
ATOM 844 C C . ALA A 1 108 ? -18.669 -1.154 3.447 1.00 89.94 108 ALA A C 1
ATOM 846 O O . ALA A 1 108 ? -19.574 -0.606 4.071 1.00 89.94 108 ALA A O 1
ATOM 847 N N . LEU A 1 109 ? -18.728 -2.443 3.095 1.00 90.19 109 LEU A N 1
ATOM 848 C CA . LEU A 1 109 ? -19.868 -3.309 3.408 1.00 90.19 109 LEU A CA 1
ATOM 849 C C . LEU A 1 109 ? -20.075 -3.476 4.917 1.00 90.19 109 LEU A C 1
ATOM 851 O O . LEU A 1 109 ? -21.203 -3.366 5.390 1.00 90.19 109 LEU A O 1
ATOM 855 N N . VAL A 1 110 ? -19.002 -3.698 5.684 1.00 88.94 110 VAL A N 1
ATOM 856 C CA . VAL A 1 110 ? -19.093 -3.790 7.151 1.00 88.94 110 VAL A CA 1
ATOM 857 C C . VAL A 1 110 ? -19.603 -2.479 7.749 1.00 88.94 110 VAL A C 1
ATOM 859 O O . VAL A 1 110 ? -20.419 -2.509 8.666 1.00 88.94 110 VAL A O 1
ATOM 862 N N . CYS A 1 111 ? -19.163 -1.333 7.227 1.00 83.88 111 CYS A N 1
ATOM 863 C CA . CYS A 1 111 ? -19.643 -0.029 7.676 1.00 83.88 111 CYS A CA 1
ATOM 864 C C . CYS A 1 111 ? -21.132 0.182 7.371 1.00 83.88 111 CYS A C 1
ATOM 866 O O . CYS A 1 111 ? -21.848 0.649 8.248 1.00 83.88 111 CYS A O 1
ATOM 868 N N . ILE A 1 112 ? -21.607 -0.190 6.177 1.00 87.44 112 ILE A N 1
ATOM 869 C CA . ILE A 1 112 ? -23.029 -0.078 5.805 1.00 87.44 112 ILE A CA 1
ATOM 870 C C . ILE A 1 112 ? -23.894 -0.915 6.752 1.00 87.44 112 ILE A C 1
ATOM 872 O O . ILE A 1 112 ? -24.817 -0.392 7.367 1.00 87.44 112 ILE A O 1
ATOM 876 N N . VAL A 1 113 ? -23.535 -2.186 6.949 1.00 85.38 113 VAL A N 1
ATOM 877 C CA . VAL A 1 113 ? -24.284 -3.092 7.834 1.00 85.38 113 VAL A CA 1
ATOM 878 C C . VAL A 1 113 ? -24.280 -2.601 9.284 1.00 85.38 113 VAL A C 1
ATOM 880 O O . VAL A 1 113 ? -25.285 -2.729 9.978 1.00 85.38 113 VAL A O 1
ATOM 883 N N . ALA A 1 114 ? -23.166 -2.036 9.758 1.00 80.06 114 ALA A N 1
ATOM 884 C CA . ALA A 1 114 ? -23.090 -1.481 11.106 1.00 80.06 114 ALA A CA 1
ATOM 885 C C . ALA A 1 114 ? -23.999 -0.254 11.288 1.00 80.06 114 ALA A C 1
ATOM 887 O O . ALA A 1 114 ? -24.613 -0.121 12.341 1.00 80.06 114 ALA A O 1
ATOM 888 N N . VAL A 1 115 ? -24.106 0.610 10.272 1.00 76.75 115 VAL A N 1
ATOM 889 C CA . VAL A 1 115 ? -25.009 1.772 10.290 1.00 76.75 115 VAL A CA 1
ATOM 890 C C . VAL A 1 115 ? -26.470 1.326 10.286 1.00 76.75 115 VAL A C 1
ATOM 892 O O . VAL A 1 115 ? -27.251 1.817 11.094 1.00 76.75 115 VAL A O 1
ATOM 895 N N . ASP A 1 116 ? -26.834 0.362 9.439 1.00 68.44 116 ASP A N 1
ATOM 896 C CA . ASP A 1 116 ? -28.207 -0.157 9.385 1.00 68.44 116 ASP A CA 1
ATOM 897 C C . ASP A 1 116 ? -28.626 -0.832 10.704 1.00 68.44 116 ASP A C 1
ATOM 899 O O . ASP A 1 116 ? -29.787 -0.753 11.101 1.00 68.44 116 ASP A O 1
ATOM 903 N N . ALA A 1 117 ? -27.684 -1.453 11.421 1.00 67.12 117 ALA A N 1
ATOM 904 C CA . ALA A 1 117 ? -27.939 -2.082 12.717 1.00 67.12 117 ALA A CA 1
ATOM 905 C C . ALA A 1 117 ? -28.152 -1.086 13.874 1.00 67.12 117 ALA A C 1
ATOM 907 O O . ALA A 1 117 ? -28.728 -1.473 14.885 1.00 67.12 117 ALA A O 1
ATOM 908 N N . GLU A 1 118 ? -27.699 0.167 13.756 1.00 59.62 118 GLU A N 1
ATOM 909 C CA . GLU A 1 118 ? -27.956 1.224 14.752 1.00 59.62 118 GLU A CA 1
ATOM 910 C C . GLU A 1 118 ? -29.270 1.989 14.488 1.00 59.62 118 GLU A C 1
ATOM 912 O O . GLU A 1 118 ? -29.707 2.767 15.334 1.00 59.62 118 GLU A O 1
ATOM 917 N N . ILE A 1 119 ? -29.909 1.778 13.329 1.00 53.31 119 ILE A N 1
ATOM 918 C CA . ILE A 1 119 ? -31.157 2.450 12.918 1.00 53.31 119 ILE A CA 1
ATOM 919 C C . ILE A 1 119 ? -32.420 1.635 13.299 1.00 53.31 119 ILE A C 1
ATOM 921 O O . ILE A 1 119 ? -33.536 2.145 13.180 1.00 53.31 119 ILE A O 1
ATOM 925 N N . VAL A 1 120 ? -32.267 0.407 13.811 1.00 46.31 120 VAL A N 1
ATOM 926 C CA . VAL A 1 120 ? -33.352 -0.461 14.329 1.00 46.31 120 VAL A CA 1
ATOM 927 C C . VAL A 1 120 ? -33.317 -0.513 15.851 1.00 46.31 120 VAL A C 1
ATOM 929 O O . VAL A 1 120 ? -34.406 -0.390 16.458 1.00 46.31 120 VAL A O 1
#

Radius of gyration: 19.0 Å; Cα contacts (8 Å, |Δi|>4): 66; chains: 1; bounding box: 49×27×60 Å

Sequence (120 aa):
MASTTPIKLNKDQFILISKLCIPLNIISLISSVASCVTFVFIRTYYPKLADRVSFRLSFAALFCDIAYSGHLLFNLVWEATPGFLCGYLAWALVFLALSSLFLIVCIALVCIVAVDAEIV

pLDDT: mean 84.45, s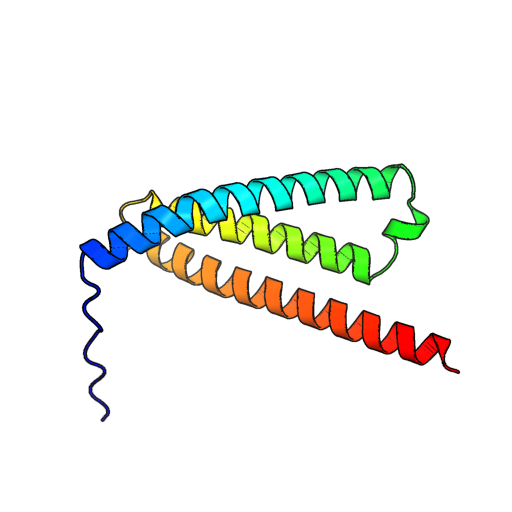td 12.17, range [38.78, 95.44]